Protein AF-A6UDT5-F1 (afdb_monomer)

Solvent-accessible surface area (backbone atoms only — not comparable to full-atom values): 10119 Å² total; per-residue (Å²): 142,90,83,60,66,71,62,52,51,50,54,52,50,53,48,33,50,73,78,36,48,69,54,39,49,34,38,75,71,57,76,37,90,40,71,69,57,43,32,36,77,68,66,78,37,82,77,81,50,72,66,55,51,50,54,51,51,57,72,69,46,52,72,70,55,48,50,53,51,51,54,52,34,47,76,67,65,74,41,80,73,76,78,70,84,71,73,94,81,80,89,90,75,83,79,81,76,78,54,48,64,87,46,26,65,33,73,68,44,45,53,51,53,49,50,51,26,63,76,70,71,49,51,48,30,52,53,29,44,78,59,74,43,71,61,70,17,64,60,54,46,38,28,67,72,69,65,3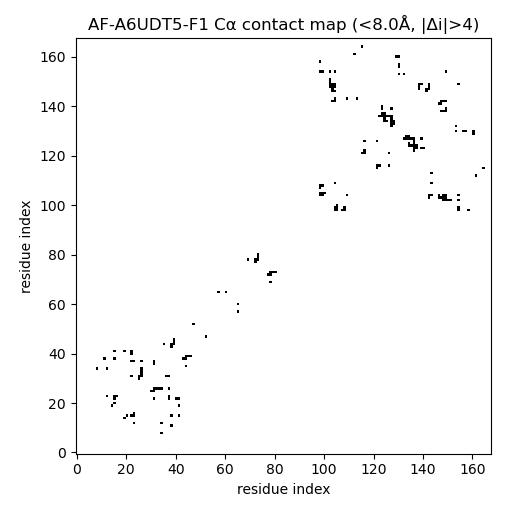4,71,53,57,67,70,57,53,55,38,47,56,58,48,48,62,77,59,66,87,124

Radius of gyration: 25.84 Å; Cα contacts (8 Å, |Δi|>4): 114; chains: 1; bounding box: 60×44×63 Å

Organism: Sinorhizobium medicae (strain WSM419) (NCBI:txid366394)

Secondary structure (DSSP, 8-state):
----HHHHHHHHHHHHHHH-HHHHHHHHTTSS--HHHHHHHTTSSPPPPHHHHHHHHHHHS-HHHHHHHHHHHHHTT-SPPP-----S---S-------EETTEE-HHHHHHHHHHHHHHT--HHHHHHHTTS-S--HHHHHHHHH-PPPPHHHHHHHHHHHHHHTT-

pLDDT: mean 85.22, std 15.84, range [37.41, 95.69]

Mean predicted aligned error: 16.84 Å

Nearest PDB structures (foldseek):
  9f9s-assembly1_CN  TM=4.632E-01  e=9.456E-02  Saccharomyces cerevisiae
  6zvh-assembly1_i  TM=5.725E-01  e=5.066E-01  Homo sapiens
  7o81-assembly1_AU  TM=5.029E-01  e=4.546E-01  Oryctolagus cuniculus
  4j1x-assembly2_C  TM=5.574E-01  e=4.924E+00  Streptomyces wedmorensis
  1zz9-assembly1_A-2  TM=4.878E-01  e=5.793E+00  Streptomyces wedmorensis

Foldseek 3Di:
DDDCPVVVLVVLLVVCCVPPVPLNVCVVVCVQVDSVSSCCVVVVDPDDDPVNVVVVVCVVDDPVRNVVVVVVCVVVVVDPPPPPPDDPDDDDDPDQDQQDDQQFGDPVNLVLVVVLCVVVVHDLLRLCVVLVHHSPSVQVVCRSPVRDGDDVSVSVSSSVVSVVSPPD

Sequence (168 aa):
MAKKTKSDDALYLQRLKAEFPEIHAALAAGKIPSLRQALVLAGLRPERSRLEKLKNSWAKAGDAERESFLTWLASKGALPAPAATFAPNAGLQPAKTPIASGRYLLPSTIVEIRAIMARRGLKPDDVMAELGFPTDGRPLARALTRNASLRLSVIAGLEDWLRRNAGE

Structure (mmCIF, N/CA/C/O backbone):
data_AF-A6UDT5-F1
#
_entry.id   AF-A6UDT5-F1
#
loop_
_atom_site.group_PDB
_atom_site.id
_atom_site.type_symbol
_atom_site.label_atom_id
_atom_site.label_alt_id
_atom_site.label_comp_id
_atom_site.label_asym_id
_atom_site.label_entity_id
_atom_site.label_seq_id
_atom_site.pdbx_PDB_ins_code
_atom_site.Cartn_x
_atom_site.Cartn_y
_atom_site.Cartn_z
_atom_site.occupancy
_atom_site.B_iso_or_equiv
_atom_site.auth_seq_id
_atom_site.auth_comp_id
_atom_site.auth_asym_id
_atom_site.auth_atom_id
_atom_site.pdbx_PDB_model_num
ATOM 1 N N . MET A 1 1 ? 18.681 4.567 3.722 1.00 39.94 1 MET A N 1
ATOM 2 C CA . MET A 1 1 ? 18.562 3.537 2.662 1.00 39.94 1 MET A CA 1
ATOM 3 C C . MET A 1 1 ? 19.050 4.141 1.350 1.00 39.94 1 MET A C 1
ATOM 5 O O . MET A 1 1 ? 18.543 5.202 1.031 1.00 39.94 1 MET A O 1
ATOM 9 N N . ALA A 1 2 ? 19.999 3.500 0.645 1.00 49.09 2 ALA A N 1
ATOM 10 C CA . ALA A 1 2 ? 20.397 3.699 -0.773 1.00 49.09 2 ALA A CA 1
ATOM 11 C C . ALA A 1 2 ? 21.911 3.918 -0.986 1.00 49.09 2 ALA A C 1
ATOM 13 O O . ALA A 1 2 ? 22.415 5.031 -0.888 1.00 49.09 2 ALA A O 1
ATOM 14 N N . LYS A 1 3 ? 22.620 2.845 -1.364 1.00 51.53 3 LYS A N 1
ATOM 15 C CA . LYS A 1 3 ? 23.936 2.899 -2.040 1.00 51.53 3 LYS A CA 1
ATOM 16 C C . LYS A 1 3 ? 24.083 1.871 -3.185 1.00 51.53 3 LYS A C 1
ATOM 18 O O . LYS A 1 3 ? 25.178 1.697 -3.699 1.00 51.53 3 LYS A O 1
ATOM 23 N N . LYS A 1 4 ? 23.005 1.193 -3.614 1.00 57.25 4 LYS A N 1
ATOM 24 C CA . LYS A 1 4 ? 23.079 0.098 -4.612 1.00 57.25 4 LYS A CA 1
ATOM 25 C C . LYS A 1 4 ? 22.983 0.528 -6.087 1.00 57.25 4 LYS A C 1
ATOM 27 O O . LYS A 1 4 ? 23.478 -0.187 -6.946 1.00 57.25 4 LYS A O 1
ATOM 32 N N . THR A 1 5 ? 22.452 1.715 -6.391 1.00 63.56 5 THR A N 1
ATOM 33 C CA . THR A 1 5 ? 22.103 2.115 -7.771 1.00 63.56 5 THR A CA 1
ATOM 34 C C . THR A 1 5 ? 23.290 2.145 -8.741 1.00 63.56 5 THR A C 1
ATOM 36 O O . THR A 1 5 ? 23.172 1.652 -9.855 1.00 63.56 5 THR A O 1
ATOM 39 N N . LYS A 1 6 ? 24.455 2.664 -8.320 1.00 68.38 6 LYS A N 1
ATOM 40 C CA . LYS A 1 6 ? 25.637 2.761 -9.200 1.00 68.38 6 LYS A CA 1
ATOM 41 C C . LYS A 1 6 ? 26.217 1.394 -9.583 1.00 68.38 6 LYS A C 1
ATOM 43 O O . LYS A 1 6 ? 26.712 1.242 -10.692 1.00 68.38 6 LYS A O 1
ATOM 48 N N . SER A 1 7 ? 26.159 0.420 -8.673 1.00 74.56 7 SER A N 1
ATOM 49 C CA . SER A 1 7 ? 26.689 -0.925 -8.919 1.00 74.56 7 SER A CA 1
ATOM 50 C C . SER A 1 7 ? 25.803 -1.703 -9.887 1.00 74.56 7 SER A C 1
ATOM 52 O O . SER A 1 7 ? 26.314 -2.361 -10.785 1.00 74.56 7 SER A O 1
ATOM 54 N N . ASP A 1 8 ? 24.481 -1.600 -9.729 1.00 80.81 8 ASP A N 1
ATOM 55 C CA . ASP A 1 8 ? 23.534 -2.247 -10.637 1.00 80.81 8 ASP A CA 1
ATOM 56 C C . ASP A 1 8 ? 23.635 -1.662 -12.050 1.00 80.81 8 ASP A C 1
ATOM 58 O O . ASP A 1 8 ? 23.688 -2.408 -13.025 1.00 80.81 8 ASP A O 1
ATOM 62 N N . ASP A 1 9 ? 23.720 -0.335 -12.178 1.00 86.00 9 ASP A N 1
ATOM 63 C CA . ASP A 1 9 ? 23.826 0.321 -13.485 1.00 86.00 9 ASP A CA 1
ATOM 64 C C . ASP A 1 9 ? 25.103 -0.093 -14.240 1.00 86.00 9 ASP A C 1
ATOM 66 O O . ASP A 1 9 ? 25.049 -0.303 -15.452 1.00 86.00 9 ASP A O 1
ATOM 70 N N . ALA A 1 10 ? 26.224 -0.299 -13.538 1.00 89.12 10 ALA A N 1
ATOM 71 C CA . ALA A 1 10 ? 27.464 -0.802 -14.134 1.00 89.12 10 ALA A CA 1
ATOM 72 C C . ALA A 1 10 ? 27.321 -2.237 -14.677 1.00 89.12 10 ALA A C 1
ATOM 74 O O . ALA A 1 10 ? 27.772 -2.519 -15.788 1.00 89.12 10 ALA A O 1
ATOM 75 N N . LEU A 1 11 ? 26.641 -3.124 -13.939 1.00 91.19 11 LEU A N 1
ATOM 76 C CA . LEU A 1 11 ? 26.353 -4.489 -14.396 1.00 91.19 11 LEU A CA 1
ATOM 77 C C . LEU A 1 11 ? 25.461 -4.483 -15.642 1.00 91.19 11 LEU A C 1
ATOM 79 O O . LEU A 1 11 ? 25.724 -5.197 -16.607 1.00 91.19 11 LEU A O 1
ATOM 83 N N . TYR A 1 12 ? 24.427 -3.641 -15.650 1.00 91.31 12 TYR A N 1
ATOM 84 C CA . TYR A 1 12 ? 23.545 -3.492 -16.804 1.00 91.31 12 TYR A CA 1
ATOM 85 C C . TYR A 1 12 ? 24.261 -2.897 -18.020 1.00 91.31 12 TYR A C 1
ATOM 87 O O . TYR A 1 12 ? 23.990 -3.328 -19.136 1.00 91.31 12 TYR A O 1
ATOM 95 N N . LEU A 1 13 ? 25.189 -1.958 -17.825 1.00 91.62 13 LEU A N 1
ATOM 96 C CA . LEU A 1 13 ? 26.024 -1.422 -18.903 1.00 91.62 13 LEU A CA 1
ATOM 97 C C . LEU A 1 13 ? 26.941 -2.490 -19.500 1.00 91.62 13 LEU A C 1
ATOM 99 O O . LEU A 1 13 ? 27.014 -2.610 -20.722 1.00 91.62 13 LEU A O 1
ATOM 103 N N . GLN A 1 14 ? 27.604 -3.288 -18.659 1.00 93.06 14 GLN A N 1
ATOM 104 C CA . GLN A 1 14 ? 28.454 -4.385 -19.124 1.00 93.06 14 GLN A CA 1
ATOM 105 C C . GLN A 1 14 ? 27.644 -5.404 -19.929 1.00 93.06 14 GLN A C 1
ATOM 107 O O . GLN A 1 14 ? 28.066 -5.827 -21.004 1.00 93.06 14 GLN A O 1
ATOM 112 N N . ARG A 1 15 ? 26.453 -5.749 -19.436 1.00 93.50 15 ARG A N 1
ATOM 113 C CA . ARG A 1 15 ? 25.555 -6.693 -20.096 1.00 93.50 15 ARG A CA 1
ATOM 114 C C . ARG A 1 15 ? 24.999 -6.146 -21.411 1.00 93.50 15 ARG A C 1
ATOM 116 O O . ARG A 1 15 ? 24.994 -6.855 -22.408 1.00 93.50 15 ARG A O 1
ATOM 123 N N . LEU A 1 16 ? 24.631 -4.863 -21.453 1.00 93.94 16 LEU A N 1
ATOM 124 C CA . LEU A 1 16 ? 24.210 -4.179 -22.678 1.00 93.94 16 LEU A CA 1
ATOM 125 C C . LEU A 1 16 ? 25.336 -4.157 -23.723 1.00 93.94 16 LEU A C 1
ATOM 127 O O . LEU A 1 16 ? 25.079 -4.392 -24.896 1.00 93.94 16 LEU A O 1
ATOM 131 N N . LYS A 1 17 ? 26.586 -3.930 -23.301 1.00 93.31 17 LYS A N 1
ATOM 132 C CA . LYS A 1 17 ? 27.757 -3.966 -24.188 1.00 93.31 17 LYS A CA 1
ATOM 133 C C . LYS A 1 17 ? 28.019 -5.365 -24.759 1.00 93.31 17 LYS A C 1
ATOM 135 O O . LYS A 1 17 ? 28.429 -5.465 -25.910 1.00 93.31 17 LYS A O 1
ATOM 140 N N . ALA A 1 18 ? 27.816 -6.413 -23.961 1.00 94.38 18 ALA A N 1
ATOM 141 C CA . ALA A 1 18 ? 28.076 -7.795 -24.359 1.00 94.38 18 ALA A CA 1
ATOM 142 C C . ALA A 1 18 ? 26.961 -8.391 -25.235 1.00 94.38 18 ALA A C 1
ATOM 144 O O . ALA A 1 18 ? 27.252 -9.023 -26.244 1.00 94.38 18 ALA A O 1
ATOM 145 N N . GLU A 1 19 ? 25.697 -8.189 -24.856 1.00 94.38 19 GLU A N 1
ATOM 146 C CA . GLU A 1 19 ? 24.541 -8.841 -25.489 1.00 94.38 19 GLU A CA 1
ATOM 147 C C . GLU A 1 19 ? 23.855 -7.956 -26.551 1.00 94.38 19 GLU A C 1
ATOM 149 O O . GLU A 1 19 ? 23.231 -8.480 -27.469 1.00 94.38 19 GLU A O 1
ATOM 154 N N . PHE A 1 20 ? 23.974 -6.622 -26.464 1.00 95.38 20 PHE A N 1
ATOM 155 C CA . PHE A 1 20 ? 23.274 -5.665 -27.342 1.00 95.38 20 PHE A CA 1
ATOM 156 C C . PHE A 1 20 ? 24.189 -4.509 -27.801 1.00 95.38 20 PHE A C 1
ATOM 158 O O . PHE A 1 20 ? 23.909 -3.337 -27.507 1.00 95.38 20 PHE A O 1
ATOM 165 N N . PRO A 1 21 ? 25.282 -4.802 -28.532 1.00 94.44 21 PRO A N 1
ATOM 166 C CA . PRO A 1 21 ? 26.309 -3.815 -28.874 1.00 94.44 21 PRO A CA 1
ATOM 167 C C . PRO A 1 21 ? 25.763 -2.611 -29.657 1.00 94.44 21 PRO A C 1
ATOM 169 O O . PRO A 1 21 ? 26.170 -1.482 -29.388 1.00 94.44 21 PRO A O 1
ATOM 172 N N . GLU A 1 22 ? 24.781 -2.816 -30.540 1.00 94.62 22 GLU A N 1
ATOM 173 C CA . GLU A 1 22 ? 24.122 -1.747 -31.308 1.00 94.62 22 GLU A CA 1
ATOM 174 C C . GLU A 1 22 ? 23.357 -0.758 -30.410 1.00 94.62 22 GLU A C 1
ATOM 176 O O . GLU A 1 22 ? 23.458 0.461 -30.564 1.00 94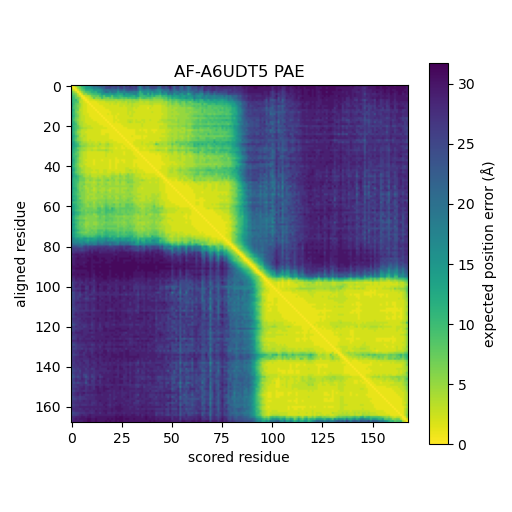.62 22 GLU A O 1
ATOM 181 N N . ILE A 1 23 ? 22.627 -1.269 -29.410 1.00 94.12 23 ILE A N 1
ATOM 182 C CA . ILE A 1 23 ? 21.878 -0.443 -28.451 1.00 94.12 23 ILE A CA 1
ATOM 183 C C . ILE A 1 23 ? 22.854 0.296 -27.527 1.00 94.12 23 ILE A C 1
ATOM 185 O O . ILE A 1 23 ? 22.654 1.474 -27.225 1.00 94.12 23 ILE A O 1
ATOM 189 N N . HIS A 1 24 ? 23.939 -0.363 -27.111 1.00 95.44 24 HIS A N 1
ATOM 190 C CA . HIS A 1 24 ? 25.007 0.276 -26.345 1.00 95.44 24 HIS A CA 1
ATOM 191 C C . HIS A 1 24 ? 25.693 1.400 -27.144 1.00 95.44 24 HIS A C 1
ATOM 193 O O . HIS A 1 24 ? 25.907 2.487 -26.607 1.00 95.44 24 HIS A O 1
ATOM 199 N N . ALA A 1 25 ? 25.995 1.183 -28.427 1.00 94.25 25 ALA A N 1
ATOM 200 C CA . ALA A 1 25 ? 26.570 2.202 -29.303 1.00 94.25 25 ALA A CA 1
ATOM 201 C C . ALA A 1 25 ? 25.614 3.390 -29.506 1.00 94.25 25 ALA A C 1
ATOM 203 O O . ALA A 1 25 ? 26.037 4.542 -29.428 1.00 94.25 25 ALA A O 1
ATOM 204 N N . ALA A 1 26 ? 24.313 3.135 -29.680 1.00 93.19 26 ALA A N 1
ATOM 205 C CA . ALA A 1 26 ? 23.297 4.182 -29.779 1.00 93.19 26 ALA A CA 1
ATOM 206 C C . ALA A 1 26 ? 23.134 4.991 -28.475 1.00 93.19 26 ALA A C 1
ATOM 208 O O . ALA A 1 26 ? 22.906 6.201 -28.533 1.00 93.19 26 ALA A O 1
ATOM 209 N N . LEU A 1 27 ? 23.284 4.355 -27.307 1.00 93.88 27 LEU A N 1
ATOM 210 C CA . LEU A 1 27 ? 23.343 5.038 -26.010 1.00 93.88 27 LEU A CA 1
ATOM 211 C C . LEU A 1 27 ? 24.605 5.905 -25.885 1.00 93.88 27 LEU A C 1
ATOM 213 O O . LEU A 1 27 ? 24.503 7.067 -25.502 1.00 93.88 27 LEU A O 1
ATOM 217 N N . ALA A 1 28 ? 25.778 5.374 -26.246 1.00 92.44 28 ALA A N 1
ATOM 218 C CA . ALA A 1 28 ? 27.046 6.108 -26.194 1.00 92.44 28 ALA A CA 1
ATOM 219 C C . ALA A 1 28 ? 27.079 7.302 -27.165 1.00 92.44 28 ALA A C 1
ATOM 221 O O . ALA A 1 28 ? 27.623 8.352 -26.837 1.00 92.44 28 ALA A O 1
ATOM 222 N N . ALA A 1 29 ? 26.441 7.165 -28.330 1.00 93.56 29 ALA A N 1
ATOM 223 C CA . ALA A 1 29 ? 26.276 8.233 -29.313 1.00 93.56 29 ALA A CA 1
ATOM 224 C C . ALA A 1 29 ? 25.193 9.265 -28.933 1.00 93.56 29 ALA A C 1
ATOM 226 O O . ALA A 1 29 ? 24.921 10.174 -29.714 1.00 93.56 29 ALA A O 1
ATOM 227 N N . GLY A 1 30 ? 24.520 9.108 -27.786 1.00 91.88 30 GLY A N 1
ATOM 228 C CA . GLY A 1 30 ? 23.462 10.012 -27.323 1.00 91.88 30 GLY A CA 1
ATOM 229 C C . GLY A 1 30 ? 22.130 9.900 -28.075 1.00 91.88 30 GLY A C 1
ATOM 230 O O . GLY A 1 30 ? 21.206 10.654 -27.782 1.00 91.88 30 GLY A O 1
ATOM 231 N N . LYS A 1 31 ? 21.987 8.949 -29.012 1.00 94.31 31 LYS A N 1
ATOM 232 C CA . LYS A 1 31 ? 20.724 8.692 -29.736 1.00 94.31 31 LYS A CA 1
ATOM 233 C C . LYS A 1 31 ? 19.651 8.118 -28.811 1.00 94.31 31 LYS A C 1
ATOM 235 O O . LYS A 1 31 ? 18.467 8.390 -28.990 1.00 94.31 31 LYS A O 1
ATOM 240 N N . ILE A 1 32 ? 20.061 7.322 -27.821 1.00 94.50 32 ILE A N 1
ATOM 241 C CA . ILE A 1 32 ? 19.193 6.881 -26.726 1.00 94.50 32 ILE A CA 1
ATOM 242 C C . ILE A 1 32 ? 19.489 7.770 -25.511 1.00 94.50 32 ILE A C 1
ATOM 244 O O . ILE A 1 32 ? 20.617 7.770 -25.026 1.00 94.50 32 ILE A O 1
ATOM 248 N N . PRO A 1 33 ? 18.501 8.501 -24.970 1.00 90.75 33 PRO A N 1
ATOM 249 C CA . PRO A 1 33 ? 18.750 9.565 -23.996 1.00 90.75 33 PRO A CA 1
ATOM 250 C C . PRO A 1 33 ? 19.029 9.065 -22.571 1.00 90.75 33 PRO A C 1
ATOM 252 O O . PRO A 1 33 ? 19.378 9.854 -21.697 1.00 90.75 33 PRO A O 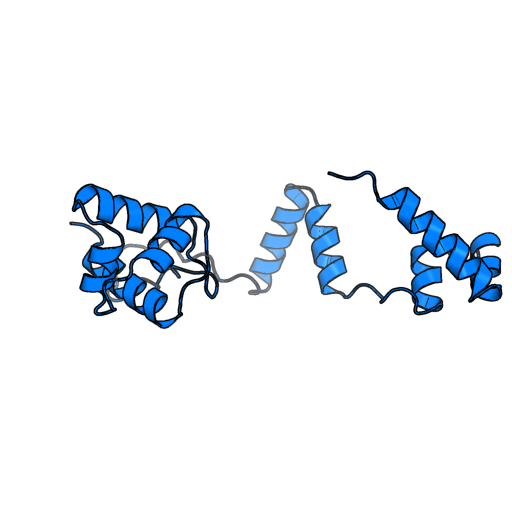1
ATOM 255 N N . SER A 1 34 ? 18.836 7.773 -22.278 1.00 92.50 34 SER A N 1
ATOM 256 C CA . SER A 1 34 ? 19.129 7.227 -20.948 1.00 92.50 34 SER A CA 1
ATOM 257 C C . SER A 1 34 ? 19.419 5.729 -20.959 1.00 92.50 34 SER A C 1
ATOM 259 O O . SER A 1 34 ? 18.831 4.972 -21.736 1.00 92.50 34 SER A O 1
ATOM 261 N N . LEU A 1 35 ? 20.238 5.279 -20.000 1.00 91.94 35 LEU A N 1
ATOM 262 C CA . LEU A 1 35 ? 20.498 3.855 -19.763 1.00 91.94 35 LEU A CA 1
ATOM 263 C C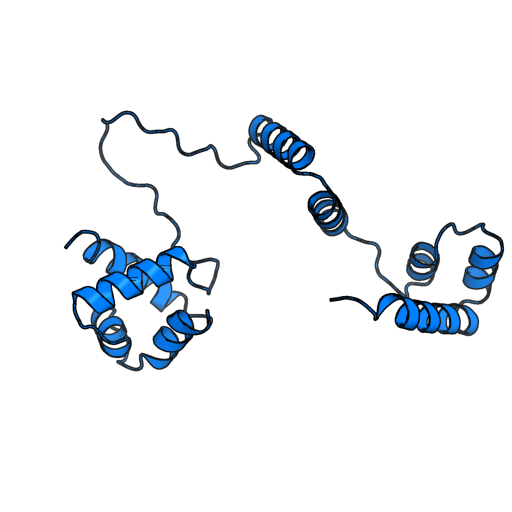 . LEU A 1 35 ? 19.196 3.074 -19.552 1.00 91.94 35 LEU A C 1
ATOM 265 O O . LEU A 1 35 ? 19.029 1.985 -20.084 1.00 91.94 35 LEU A O 1
ATOM 269 N N . ARG A 1 36 ? 18.224 3.640 -18.825 1.00 91.00 36 ARG A N 1
ATOM 270 C CA . ARG A 1 36 ? 16.933 2.974 -18.609 1.00 91.00 36 ARG A CA 1
ATOM 271 C C . ARG A 1 36 ? 16.214 2.687 -19.927 1.00 91.00 36 ARG A C 1
ATOM 273 O O . ARG A 1 36 ? 15.669 1.600 -20.071 1.00 91.00 36 ARG A O 1
ATOM 280 N N . GLN A 1 37 ? 16.199 3.639 -20.857 1.00 92.19 37 GLN A N 1
ATOM 281 C CA . GLN A 1 37 ? 15.550 3.452 -22.153 1.00 92.19 37 GLN A CA 1
ATOM 282 C C . GLN A 1 37 ? 16.285 2.417 -23.004 1.00 92.19 37 GLN A C 1
ATOM 284 O O . GLN A 1 37 ? 15.634 1.572 -23.608 1.00 92.19 37 GLN A O 1
ATOM 289 N N . ALA A 1 38 ? 17.618 2.415 -22.970 1.00 93.88 38 ALA A N 1
ATOM 290 C CA . ALA A 1 38 ? 18.421 1.381 -23.618 1.00 93.88 38 ALA A CA 1
ATOM 291 C C . ALA A 1 38 ? 18.091 -0.021 -23.075 1.00 93.88 38 ALA A C 1
ATOM 293 O O . ALA A 1 38 ? 17.902 -0.955 -23.845 1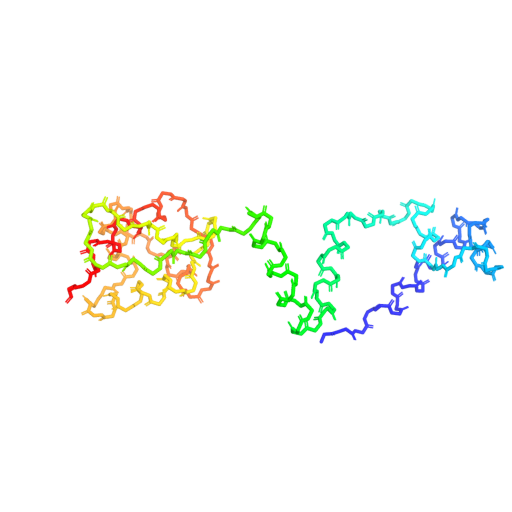.00 93.88 38 ALA A O 1
ATOM 294 N N . LEU A 1 39 ? 17.926 -0.159 -21.754 1.00 93.81 39 LEU A N 1
ATOM 295 C CA . LEU A 1 39 ? 17.553 -1.432 -21.127 1.00 93.81 39 LEU A CA 1
ATOM 296 C C . LEU A 1 39 ? 16.133 -1.893 -21.467 1.00 93.81 39 LEU A C 1
ATOM 298 O O . LEU A 1 39 ? 15.900 -3.095 -21.534 1.00 93.81 39 LEU A O 1
ATOM 302 N N . VAL A 1 40 ? 15.196 -0.964 -21.670 1.00 93.81 40 VAL A N 1
ATOM 303 C CA . VAL A 1 40 ? 13.838 -1.298 -22.126 1.00 93.81 40 VAL A CA 1
ATOM 304 C C . VAL A 1 40 ? 13.858 -1.756 -23.583 1.00 93.81 40 VAL A C 1
ATOM 306 O O . VAL A 1 40 ? 13.262 -2.780 -23.896 1.00 93.81 40 VAL A O 1
ATOM 309 N N . LEU A 1 41 ? 14.595 -1.057 -24.453 1.00 92.62 41 LEU A N 1
ATOM 310 C CA . LEU A 1 41 ? 14.763 -1.447 -25.858 1.00 92.62 41 LEU A CA 1
ATOM 311 C C . LEU A 1 41 ? 15.446 -2.813 -26.004 1.00 92.62 41 LEU A C 1
ATOM 313 O O . LEU A 1 41 ? 15.069 -3.594 -26.868 1.00 92.62 41 LEU A O 1
ATOM 317 N N . ALA A 1 42 ? 16.405 -3.118 -25.128 1.00 92.81 42 ALA A N 1
ATOM 318 C CA . ALA A 1 42 ? 17.077 -4.413 -25.072 1.00 92.81 42 ALA A CA 1
ATOM 319 C C . ALA A 1 42 ? 16.244 -5.519 -24.385 1.00 92.81 42 ALA A C 1
ATOM 321 O O . ALA A 1 42 ? 16.725 -6.636 -24.224 1.00 92.81 42 ALA A O 1
ATOM 322 N N . GLY A 1 43 ? 15.032 -5.222 -23.896 1.00 91.94 43 GLY A N 1
ATOM 323 C CA . GLY A 1 43 ? 14.195 -6.184 -23.165 1.00 91.94 43 GLY A CA 1
ATOM 324 C C . GLY A 1 43 ? 14.748 -6.610 -21.796 1.00 91.94 43 GLY A C 1
ATOM 325 O O . GLY A 1 43 ? 14.174 -7.473 -21.136 1.00 91.94 43 GLY A O 1
ATOM 326 N N . LEU A 1 44 ? 15.838 -5.994 -21.325 1.00 89.56 44 LEU A N 1
ATOM 327 C CA . LEU A 1 44 ? 16.486 -6.318 -20.049 1.00 89.56 44 LEU A CA 1
ATOM 328 C C . LEU A 1 44 ? 15.747 -5.731 -18.843 1.00 89.56 44 LEU A C 1
ATOM 330 O O . LEU A 1 44 ? 15.981 -6.146 -17.706 1.00 89.56 44 LEU A O 1
ATOM 334 N N . ARG A 1 45 ? 14.864 -4.753 -19.072 1.00 89.88 45 ARG A N 1
ATOM 335 C CA . ARG A 1 45 ? 13.927 -4.232 -18.073 1.00 89.88 45 ARG A CA 1
ATOM 336 C C . ARG A 1 45 ? 12.562 -3.953 -18.703 1.00 89.88 45 ARG A C 1
ATOM 338 O O . ARG A 1 45 ? 12.514 -3.418 -19.806 1.00 89.88 45 ARG A O 1
ATOM 345 N N . PRO A 1 46 ? 11.458 -4.204 -17.982 1.00 88.50 46 PRO A N 1
ATOM 346 C CA . PRO A 1 46 ? 10.137 -3.814 -18.452 1.00 88.50 46 PRO A CA 1
ATOM 347 C C . PRO A 1 46 ? 9.972 -2.288 -18.452 1.00 88.50 46 PRO A C 1
ATOM 349 O O . PRO A 1 46 ? 10.564 -1.567 -17.631 1.00 88.50 46 PRO A O 1
ATOM 352 N N . GLU A 1 47 ? 9.123 -1.785 -19.352 1.00 90.19 47 GLU A N 1
ATOM 353 C CA . GLU A 1 47 ? 8.675 -0.397 -19.279 1.00 90.19 47 GLU A CA 1
ATOM 354 C C . GLU A 1 47 ? 7.887 -0.179 -17.977 1.00 90.19 47 GLU A C 1
ATOM 356 O O . GLU A 1 47 ? 7.122 -1.037 -17.539 1.00 90.19 47 GLU A O 1
ATOM 361 N N . ARG A 1 48 ? 8.062 0.989 -17.343 1.00 89.06 48 ARG A N 1
ATOM 362 C CA . ARG A 1 48 ? 7.232 1.354 -16.189 1.00 89.06 48 ARG A CA 1
ATOM 363 C C . ARG A 1 48 ? 5.777 1.470 -16.614 1.00 89.06 48 ARG A C 1
ATOM 365 O O . ARG A 1 48 ? 5.446 2.287 -17.478 1.00 89.06 48 ARG A O 1
ATOM 372 N N . SER A 1 49 ? 4.919 0.764 -15.897 1.00 91.75 49 SER A N 1
ATOM 373 C CA . SER A 1 49 ? 3.477 0.929 -15.988 1.00 91.75 49 SER A CA 1
ATOM 374 C C . SER A 1 49 ? 3.053 2.359 -15.626 1.00 91.75 49 SER A C 1
ATOM 376 O O . SER A 1 49 ? 3.746 3.098 -14.915 1.00 91.75 49 SER A O 1
ATOM 378 N N . ARG A 1 50 ? 1.862 2.760 -16.089 1.00 90.69 50 ARG A N 1
ATOM 379 C CA . ARG A 1 50 ? 1.250 4.051 -15.728 1.00 90.69 50 ARG A CA 1
ATOM 380 C C . ARG A 1 50 ? 1.096 4.201 -14.211 1.00 90.69 50 ARG A C 1
ATOM 382 O O . ARG A 1 50 ? 1.366 5.275 -13.681 1.00 90.69 50 ARG A O 1
ATOM 389 N N . LEU A 1 51 ? 0.754 3.114 -13.515 1.00 88.94 51 LEU A N 1
ATOM 390 C CA . LEU A 1 51 ? 0.628 3.089 -12.059 1.00 88.94 51 LEU A CA 1
ATOM 391 C C . LEU A 1 51 ? 1.964 3.367 -11.357 1.00 88.94 51 LEU A C 1
ATOM 393 O O . LEU A 1 51 ? 2.015 4.155 -10.418 1.00 88.94 51 LEU A O 1
ATOM 397 N N . GLU A 1 52 ? 3.059 2.755 -11.807 1.00 88.75 52 GLU A N 1
ATOM 398 C CA . GLU A 1 52 ? 4.387 3.018 -11.238 1.00 88.75 52 GLU A CA 1
ATOM 399 C C . GLU A 1 52 ? 4.847 4.455 -11.489 1.00 88.75 52 GLU A C 1
ATOM 401 O O . GLU A 1 52 ? 5.462 5.063 -10.611 1.00 88.75 52 GLU A O 1
ATOM 406 N N . LYS A 1 53 ? 4.533 5.010 -12.668 1.00 93.00 53 LYS A N 1
ATOM 407 C CA . LYS A 1 53 ? 4.788 6.424 -12.977 1.00 93.00 53 LYS A CA 1
ATOM 408 C C . LYS A 1 53 ? 4.009 7.324 -12.006 1.00 93.00 53 LYS A C 1
ATOM 410 O O . LYS A 1 53 ? 4.623 8.187 -11.388 1.00 93.00 53 LYS A O 1
ATOM 415 N N . LEU A 1 54 ? 2.720 7.053 -11.775 1.00 92.19 54 LEU A N 1
ATOM 416 C CA . LEU A 1 54 ? 1.892 7.808 -10.826 1.00 92.19 54 LEU A CA 1
ATOM 417 C C . LEU A 1 54 ? 2.424 7.721 -9.388 1.00 92.19 54 LEU A C 1
ATOM 419 O O . LEU A 1 54 ? 2.584 8.747 -8.735 1.00 92.19 54 LEU A O 1
ATOM 423 N N . LYS A 1 55 ? 2.779 6.519 -8.913 1.00 92.75 55 LYS A N 1
ATOM 424 C CA . LYS A 1 55 ? 3.378 6.323 -7.580 1.00 92.75 55 LYS A CA 1
ATOM 425 C C . LYS A 1 55 ? 4.692 7.089 -7.424 1.00 92.75 55 LYS A C 1
ATOM 427 O O . LYS A 1 55 ? 4.941 7.669 -6.371 1.00 92.75 55 LYS A O 1
ATO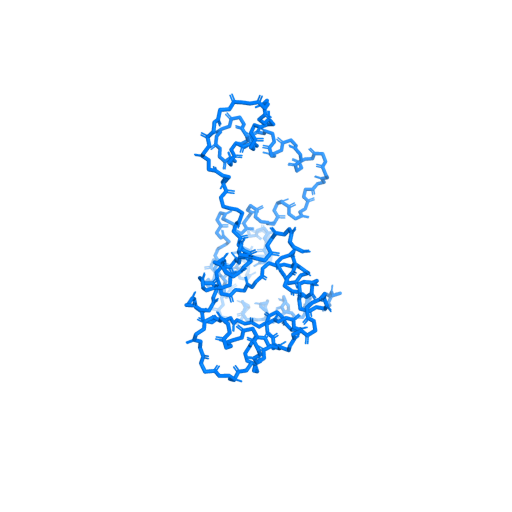M 432 N N . ASN A 1 56 ? 5.539 7.100 -8.458 1.00 90.88 56 ASN A N 1
ATOM 433 C CA . ASN A 1 56 ? 6.799 7.841 -8.415 1.00 90.88 56 ASN A CA 1
ATOM 434 C C . ASN A 1 56 ? 6.576 9.356 -8.396 1.00 90.88 56 ASN A C 1
ATOM 436 O O . ASN A 1 56 ? 7.232 10.035 -7.611 1.00 90.88 56 ASN A O 1
ATOM 440 N N . SER A 1 57 ? 5.659 9.867 -9.222 1.00 94.19 57 SER A N 1
ATOM 441 C CA . SER A 1 57 ? 5.298 11.286 -9.224 1.00 94.19 57 SER A CA 1
ATOM 442 C C . SER A 1 57 ? 4.698 11.706 -7.885 1.00 94.19 57 SER A C 1
ATOM 444 O O . SER A 1 57 ? 5.131 12.702 -7.324 1.00 94.19 57 SER A O 1
ATOM 446 N N . TRP A 1 58 ? 3.803 10.901 -7.307 1.00 94.62 58 TRP A N 1
ATOM 447 C CA . TRP A 1 58 ? 3.229 11.150 -5.982 1.00 94.62 58 TRP A CA 1
ATOM 448 C C . TRP A 1 58 ? 4.292 11.224 -4.877 1.00 94.62 58 TRP A C 1
ATOM 450 O O . TRP A 1 58 ? 4.284 12.132 -4.048 1.00 94.62 58 TRP A O 1
ATOM 460 N N . ALA A 1 59 ? 5.250 10.291 -4.881 1.00 92.94 59 ALA A N 1
ATOM 461 C CA . ALA A 1 59 ? 6.341 10.281 -3.909 1.00 92.94 59 ALA A CA 1
ATOM 462 C C . ALA A 1 59 ? 7.256 11.513 -4.027 1.00 92.94 59 ALA A C 1
ATOM 464 O O . ALA A 1 59 ? 7.815 11.943 -3.022 1.00 92.94 59 ALA A O 1
ATOM 465 N N . LYS A 1 60 ? 7.403 12.070 -5.235 1.00 91.94 60 LYS A N 1
ATOM 466 C CA . LYS A 1 60 ? 8.219 13.263 -5.505 1.00 91.94 60 LYS A CA 1
ATOM 467 C C . LYS A 1 60 ? 7.476 14.583 -5.318 1.00 91.94 60 LYS A C 1
ATOM 469 O O . LYS A 1 60 ? 8.140 15.591 -5.113 1.00 91.94 60 LYS A O 1
ATOM 474 N N . ALA A 1 61 ? 6.153 14.568 -5.420 1.00 93.31 61 ALA A N 1
ATOM 475 C CA . ALA A 1 61 ? 5.322 15.746 -5.246 1.00 93.31 61 ALA A CA 1
ATOM 476 C C . ALA A 1 61 ? 5.444 16.292 -3.816 1.00 93.31 61 ALA A C 1
ATOM 478 O O . ALA A 1 61 ? 5.486 15.512 -2.856 1.00 93.31 61 ALA A O 1
ATOM 479 N N . GLY A 1 62 ? 5.493 17.616 -3.693 1.00 91.94 62 GLY A N 1
ATOM 480 C CA . GLY A 1 62 ? 5.408 18.323 -2.419 1.00 91.94 62 GLY A CA 1
ATOM 481 C C . GLY A 1 62 ? 3.990 18.312 -1.847 1.00 91.94 62 GLY A C 1
ATOM 482 O O . GLY A 1 62 ? 3.037 17.889 -2.503 1.00 91.94 62 GLY A O 1
ATOM 483 N N . ASP A 1 63 ? 3.834 18.799 -0.618 1.00 89.88 63 ASP A N 1
ATOM 484 C CA . ASP A 1 63 ? 2.550 18.722 0.090 1.00 89.88 63 ASP A CA 1
ATOM 485 C C . ASP A 1 63 ? 1.436 19.509 -0.623 1.00 89.88 63 ASP A C 1
ATOM 487 O O 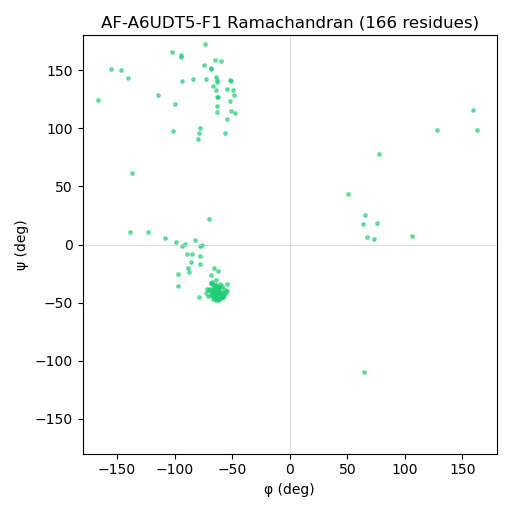. ASP A 1 63 ? 0.351 18.970 -0.831 1.00 89.88 63 ASP A O 1
ATOM 491 N N . ALA A 1 64 ? 1.732 20.713 -1.127 1.00 91.00 64 ALA A N 1
ATOM 492 C CA . ALA A 1 64 ? 0.776 21.526 -1.890 1.00 91.00 64 ALA A CA 1
ATOM 493 C C . ALA A 1 64 ? 0.332 20.864 -3.212 1.00 91.00 64 ALA A C 1
ATOM 495 O O . ALA A 1 64 ? -0.832 20.947 -3.612 1.00 91.00 64 ALA A O 1
ATOM 496 N N . GLU A 1 65 ? 1.248 20.176 -3.899 1.00 90.25 65 GLU A N 1
ATOM 497 C CA . GLU A 1 65 ? 0.947 19.461 -5.145 1.00 90.25 65 GLU A CA 1
ATOM 498 C C . GLU A 1 65 ? 0.076 18.229 -4.876 1.00 90.25 65 GLU A C 1
ATOM 500 O O . GLU A 1 65 ? -0.855 17.937 -5.630 1.00 90.25 65 GLU A O 1
ATOM 505 N N . ARG A 1 66 ? 0.349 17.519 -3.775 1.00 93.75 66 ARG A N 1
ATOM 506 C CA . ARG A 1 66 ? -0.459 16.378 -3.332 1.00 93.75 66 ARG A CA 1
ATOM 507 C C . ARG A 1 66 ? -1.867 16.808 -2.946 1.00 93.75 66 ARG A C 1
ATOM 509 O O . ARG A 1 66 ? -2.821 16.167 -3.378 1.00 93.75 66 ARG A O 1
ATOM 516 N N . GLU A 1 67 ? -2.004 17.887 -2.182 1.00 91.31 67 GLU A N 1
ATOM 517 C CA . GLU A 1 67 ? -3.304 18.440 -1.795 1.00 91.31 67 GLU A CA 1
ATOM 518 C C . GLU A 1 67 ? -4.114 18.874 -3.021 1.00 91.31 67 GLU A C 1
ATOM 520 O O . GLU A 1 67 ? -5.268 18.475 -3.182 1.00 91.31 67 GLU A O 1
ATOM 525 N N . SER A 1 68 ? -3.484 19.600 -3.946 1.00 93.12 68 SER A N 1
ATOM 526 C CA . SER A 1 68 ? -4.115 20.003 -5.207 1.00 93.12 68 SER A CA 1
ATOM 527 C C . SER A 1 68 ? -4.593 18.793 -6.017 1.00 93.12 68 SER A C 1
ATOM 529 O O . SER A 1 68 ? -5.702 18.794 -6.556 1.00 93.12 68 SER A O 1
ATOM 531 N N . PHE A 1 69 ? -3.789 17.726 -6.070 1.00 93.56 69 PHE A N 1
ATOM 532 C CA . PHE A 1 69 ? -4.158 16.489 -6.757 1.00 93.56 69 PHE A CA 1
ATOM 533 C C . PHE A 1 69 ? -5.328 15.762 -6.080 1.00 93.56 69 PHE A C 1
ATOM 535 O O . PHE A 1 69 ? -6.215 15.265 -6.773 1.00 93.56 69 PHE A O 1
ATOM 542 N N . LEU A 1 70 ? -5.374 15.719 -4.745 1.00 93.19 70 LEU A N 1
ATOM 543 C CA . LEU A 1 70 ? -6.501 15.141 -4.004 1.00 93.19 70 LEU A CA 1
ATOM 544 C C . LEU A 1 70 ? -7.787 15.948 -4.208 1.00 93.19 70 LEU A C 1
ATOM 546 O O . LEU A 1 70 ? -8.830 15.355 -4.471 1.00 93.19 70 LEU A O 1
ATOM 550 N N . THR A 1 71 ? -7.714 17.279 -4.178 1.00 91.06 71 THR A N 1
ATOM 551 C CA . THR A 1 71 ? -8.851 18.162 -4.492 1.00 91.06 71 THR A CA 1
ATOM 552 C C . THR A 1 71 ? -9.366 17.918 -5.909 1.00 91.06 71 THR A C 1
ATOM 554 O O . THR A 1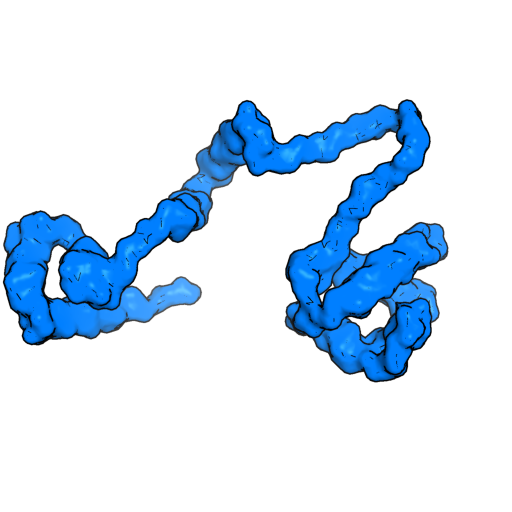 71 ? -10.571 17.773 -6.130 1.00 91.06 71 THR A O 1
ATOM 557 N N . TRP A 1 72 ? -8.458 17.786 -6.881 1.00 93.12 72 TRP A N 1
ATOM 558 C CA . TRP A 1 72 ? -8.832 17.417 -8.242 1.00 93.12 72 TRP A CA 1
ATOM 559 C C . TRP A 1 72 ? -9.501 16.034 -8.295 1.00 93.12 72 TRP A C 1
ATOM 561 O O . TRP A 1 72 ? -10.554 15.904 -8.918 1.00 93.12 72 TRP A O 1
ATOM 571 N N . LEU A 1 73 ? -8.978 15.017 -7.603 1.00 93.31 73 LEU A N 1
ATOM 572 C CA . LEU A 1 73 ? -9.612 13.692 -7.545 1.00 93.31 73 LEU A CA 1
ATOM 573 C C . LEU A 1 73 ? -11.005 13.724 -6.894 1.00 93.31 73 LEU A C 1
ATOM 575 O O . LEU A 1 73 ? -11.912 13.046 -7.381 1.00 93.31 73 LEU A O 1
ATOM 579 N N . ALA A 1 74 ? -11.198 14.525 -5.841 1.00 86.38 74 ALA A N 1
ATOM 580 C CA . ALA A 1 74 ? -12.504 14.740 -5.218 1.00 86.38 74 ALA A CA 1
ATOM 581 C C . ALA A 1 74 ? -13.503 15.339 -6.219 1.00 86.38 74 ALA A C 1
ATOM 583 O O . ALA A 1 74 ? -14.616 14.836 -6.350 1.00 86.38 74 ALA A O 1
ATOM 584 N N . SER A 1 75 ? -13.078 16.333 -7.011 1.00 86.75 75 SER A N 1
ATOM 585 C CA . SER A 1 75 ? -13.917 16.935 -8.063 1.00 86.75 75 SER A CA 1
ATOM 586 C C . SER A 1 75 ? -14.332 15.943 -9.159 1.00 86.75 75 SER A C 1
ATOM 588 O O . SER A 1 75 ? -15.324 16.152 -9.853 1.00 86.75 75 SER A O 1
ATOM 590 N N . LYS A 1 76 ? -13.572 14.853 -9.326 1.00 89.25 76 LYS A N 1
ATOM 591 C CA . LYS A 1 76 ? -13.864 13.769 -10.273 1.00 89.25 76 LYS A CA 1
ATOM 592 C C . LYS A 1 76 ? -14.699 12.638 -9.674 1.00 89.25 76 LYS A C 1
ATOM 594 O O . LYS A 1 76 ? -14.957 11.670 -10.380 1.00 89.25 76 LYS A O 1
ATOM 599 N N . GLY A 1 77 ? -15.085 12.723 -8.398 1.00 85.75 77 GLY A N 1
ATOM 600 C CA . GLY A 1 77 ? -15.759 11.626 -7.695 1.00 85.75 77 GLY A CA 1
ATOM 601 C C . GLY A 1 77 ? -14.893 10.367 -7.563 1.00 85.75 77 GLY A C 1
ATOM 602 O O . GLY A 1 77 ? -15.413 9.279 -7.342 1.00 85.75 77 GLY A O 1
ATOM 603 N N . ALA A 1 78 ? -13.573 10.498 -7.739 1.00 83.19 78 ALA A N 1
ATOM 604 C CA . ALA A 1 78 ? -12.622 9.389 -7.668 1.00 83.19 78 ALA A CA 1
ATOM 605 C C . ALA A 1 78 ? -12.150 9.115 -6.232 1.00 83.19 78 ALA A C 1
ATOM 607 O O . ALA A 1 78 ? -11.573 8.061 -5.959 1.00 83.19 78 ALA A O 1
ATOM 608 N N . LEU A 1 79 ? -12.382 10.062 -5.320 1.00 78.94 79 LEU A N 1
ATOM 609 C CA . LEU A 1 79 ? -12.261 9.835 -3.888 1.00 78.94 79 LEU A CA 1
ATOM 610 C C . LEU A 1 79 ? -13.633 9.461 -3.324 1.00 78.94 79 LEU A C 1
ATOM 612 O O . LEU A 1 79 ? -14.633 10.053 -3.741 1.00 78.94 79 LEU A O 1
ATOM 616 N N . PRO A 1 80 ? -13.697 8.513 -2.373 1.00 69.00 80 PRO A N 1
ATOM 617 C CA . PRO A 1 80 ? -14.909 8.325 -1.596 1.00 69.00 80 PRO A CA 1
ATOM 618 C C . PRO A 1 80 ? -15.272 9.673 -0.975 1.00 69.00 80 PRO A C 1
ATOM 620 O O . PRO A 1 80 ? -14.391 10.377 -0.471 1.00 69.00 80 PRO A O 1
ATOM 623 N N . ALA A 1 81 ? -16.550 10.049 -1.068 1.00 59.78 81 ALA A N 1
ATOM 624 C CA . ALA A 1 81 ? -17.026 11.285 -0.472 1.00 59.78 81 ALA A CA 1
ATOM 625 C C . ALA A 1 81 ? -16.537 11.336 0.984 1.00 59.78 81 ALA A C 1
ATOM 627 O O . ALA A 1 81 ? -16.653 10.316 1.680 1.00 59.78 81 ALA A O 1
ATOM 628 N N . PRO A 1 82 ? -15.967 12.466 1.452 1.00 51.19 82 PRO A N 1
ATOM 629 C CA . PRO A 1 82 ? -15.758 12.627 2.879 1.00 51.19 82 PRO A CA 1
ATOM 630 C C . PRO A 1 82 ? -17.114 12.351 3.516 1.00 51.19 82 PRO A C 1
ATOM 632 O O . PRO A 1 82 ? -18.114 12.925 3.075 1.00 51.19 82 PRO A O 1
ATOM 635 N N . ALA A 1 83 ? -17.162 11.390 4.444 1.00 45.38 83 ALA A N 1
ATOM 636 C CA . ALA A 1 83 ? -18.382 11.080 5.166 1.00 45.38 83 ALA A CA 1
ATOM 637 C C . ALA A 1 83 ? -18.935 12.419 5.640 1.00 45.38 83 ALA A C 1
ATOM 639 O O . ALA A 1 83 ? -18.250 13.127 6.383 1.00 45.38 83 ALA A O 1
ATOM 640 N N . ALA A 1 84 ? -20.092 12.807 5.098 1.00 41.69 84 ALA A N 1
ATOM 641 C CA . ALA A 1 84 ? -20.743 14.037 5.486 1.00 41.69 84 ALA A CA 1
ATOM 642 C C . ALA A 1 84 ? -20.752 14.041 7.011 1.00 41.69 84 ALA A C 1
ATOM 644 O O . ALA A 1 84 ? -21.110 13.036 7.628 1.00 41.69 84 ALA A O 1
ATOM 645 N N . THR A 1 85 ? -20.279 15.122 7.618 1.00 40.94 85 THR A N 1
ATOM 646 C CA . THR A 1 85 ? -20.498 15.383 9.032 1.00 40.94 85 THR A CA 1
ATOM 647 C C . THR A 1 85 ? -22.009 15.361 9.212 1.00 40.94 85 THR A C 1
ATOM 649 O O . THR A 1 85 ? -22.704 16.314 8.865 1.00 40.94 85 THR A O 1
ATOM 652 N N . PHE A 1 86 ? -22.530 14.205 9.620 1.00 37.41 86 PHE A N 1
ATOM 653 C CA . PHE A 1 86 ? -23.952 13.993 9.784 1.00 37.41 86 PHE A CA 1
ATOM 654 C C . PHE A 1 86 ? -24.410 14.953 10.874 1.00 37.41 86 PHE A C 1
ATOM 656 O O . PHE A 1 86 ? -24.016 14.837 12.036 1.00 37.41 86 PHE A O 1
ATOM 663 N N . ALA A 1 87 ? -25.241 15.914 10.477 1.00 39.72 87 ALA A N 1
ATOM 664 C CA . ALA A 1 87 ? -26.157 16.557 11.395 1.00 39.72 87 ALA A CA 1
ATOM 665 C C . ALA A 1 87 ? -26.935 15.459 12.154 1.00 39.72 87 ALA A C 1
ATOM 667 O O . ALA A 1 87 ? -27.287 14.432 11.557 1.00 39.72 87 ALA A O 1
ATOM 668 N N . PRO A 1 88 ? -27.191 15.626 13.460 1.00 48.62 88 PRO A N 1
ATOM 669 C CA . PRO A 1 88 ? -27.795 14.583 14.266 1.00 48.62 88 PRO A CA 1
ATOM 670 C C . PRO A 1 88 ? -29.300 14.571 13.995 1.00 48.62 88 PRO A C 1
ATOM 672 O O . PRO A 1 88 ? -30.025 15.386 14.550 1.00 48.62 88 PRO A O 1
ATOM 675 N N . ASN A 1 89 ? -29.758 13.701 13.093 1.00 46.25 89 ASN A N 1
ATOM 676 C CA . ASN A 1 89 ? -31.029 12.965 13.180 1.00 46.25 89 ASN A CA 1
ATOM 677 C C . ASN A 1 89 ? -31.438 12.400 11.817 1.00 46.25 89 ASN A C 1
ATOM 679 O O . ASN A 1 89 ? -32.079 13.072 11.017 1.00 46.25 89 ASN A O 1
ATOM 683 N N . ALA A 1 90 ? -31.140 11.124 11.609 1.00 37.47 90 ALA A N 1
ATOM 684 C CA . ALA A 1 90 ? -32.082 10.145 11.071 1.00 37.47 90 ALA A CA 1
ATOM 685 C C . ALA A 1 90 ? -31.461 8.764 11.311 1.00 37.47 90 ALA A C 1
ATOM 687 O O . ALA A 1 90 ? -30.297 8.531 10.993 1.00 37.47 90 ALA A O 1
ATOM 688 N N . GLY A 1 91 ? -32.201 7.890 11.985 1.00 40.06 91 GLY A N 1
ATOM 689 C CA . GLY A 1 91 ? -31.686 6.643 12.533 1.00 40.06 91 GLY A CA 1
ATOM 690 C C . GLY A 1 91 ? -31.209 5.610 11.505 1.00 40.06 91 GLY A C 1
ATOM 691 O O . GLY A 1 91 ? -31.676 5.554 10.372 1.00 40.06 91 GLY A O 1
ATOM 692 N N . LEU A 1 92 ? -30.353 4.727 12.032 1.00 42.91 92 LEU A N 1
ATOM 693 C CA . LEU A 1 92 ? -30.019 3.368 11.584 1.00 42.91 92 LEU A CA 1
ATOM 694 C C . LEU A 1 92 ? -29.068 3.192 10.385 1.00 42.91 92 LEU A C 1
ATOM 696 O O . LEU A 1 92 ? -29.455 2.764 9.305 1.00 42.91 92 LEU A O 1
ATOM 700 N N . GLN A 1 93 ? -27.772 3.362 10.656 1.00 40.91 93 GLN A N 1
ATOM 701 C CA . GLN A 1 93 ? -26.750 2.292 10.756 1.00 40.91 93 GLN A CA 1
ATOM 702 C C . GLN A 1 93 ? -25.377 2.960 10.547 1.00 40.91 93 GLN A C 1
ATOM 704 O O . GLN A 1 93 ? -25.138 3.504 9.468 1.00 40.91 93 GLN A O 1
ATOM 709 N N . PRO A 1 94 ? -24.466 2.971 11.539 1.00 44.66 94 PRO A N 1
ATOM 710 C CA . PRO A 1 94 ? -23.150 3.563 11.337 1.00 44.66 94 PRO A CA 1
ATOM 711 C C . PRO A 1 94 ? -22.417 2.792 10.237 1.00 44.66 94 PRO A C 1
ATOM 713 O O . PRO A 1 94 ? -22.305 1.564 10.290 1.00 44.66 94 PRO A O 1
ATOM 716 N N . ALA A 1 95 ? -21.940 3.521 9.225 1.00 47.09 95 ALA A N 1
ATOM 717 C CA . ALA A 1 95 ? -21.095 2.979 8.174 1.00 47.09 95 ALA A CA 1
ATOM 718 C C . ALA A 1 95 ? -19.930 2.217 8.823 1.00 47.09 95 ALA A C 1
ATOM 720 O O . ALA A 1 95 ? -19.127 2.808 9.546 1.00 47.09 95 ALA A O 1
ATOM 721 N N . LYS A 1 96 ? -19.887 0.895 8.608 1.00 60.59 96 LYS A N 1
ATOM 722 C CA . LYS A 1 96 ? -18.882 -0.009 9.176 1.00 60.59 96 LYS A CA 1
ATOM 723 C C . LYS A 1 96 ? -17.487 0.507 8.830 1.00 60.59 96 LYS A C 1
ATOM 725 O O . LYS A 1 96 ? -17.059 0.411 7.680 1.00 60.59 96 LYS A O 1
ATOM 730 N N . THR A 1 97 ? -16.771 1.040 9.813 1.00 69.25 97 THR A N 1
ATOM 731 C CA . THR A 1 97 ? -15.339 1.295 9.686 1.00 69.25 97 THR A CA 1
ATOM 732 C C . THR A 1 97 ? -14.642 -0.055 9.501 1.00 69.25 97 THR A C 1
ATOM 734 O O . THR A 1 97 ? -14.778 -0.930 10.357 1.00 69.25 97 THR A O 1
ATOM 737 N N . PRO A 1 98 ? -13.941 -0.282 8.376 1.00 82.25 98 PRO A N 1
ATOM 738 C CA . PRO A 1 98 ? -13.283 -1.559 8.136 1.00 82.25 98 PRO A CA 1
ATOM 739 C C . PRO A 1 98 ? -12.196 -1.769 9.189 1.00 82.25 98 PRO A C 1
ATOM 741 O O . PRO A 1 98 ? -11.402 -0.867 9.435 1.00 82.25 98 PRO A O 1
ATOM 744 N N . ILE A 1 99 ? -12.137 -2.955 9.799 1.00 89.38 99 ILE A N 1
ATOM 745 C CA . ILE A 1 99 ? -11.169 -3.242 10.872 1.00 89.38 99 ILE A CA 1
ATOM 746 C C . ILE A 1 99 ? -9.830 -3.799 10.349 1.00 89.38 99 ILE A C 1
ATOM 748 O O . ILE A 1 99 ? -8.868 -3.995 11.096 1.00 89.38 99 ILE A O 1
ATOM 752 N N . ALA A 1 100 ? -9.764 -4.114 9.053 1.00 91.00 100 ALA A N 1
ATOM 753 C CA . ALA A 1 100 ? -8.627 -4.771 8.423 1.00 91.00 100 ALA A CA 1
ATOM 754 C C . ALA A 1 100 ? -8.418 -4.308 6.975 1.00 91.00 100 ALA A C 1
ATOM 756 O O . ALA A 1 100 ? -9.365 -4.000 6.255 1.00 91.00 100 ALA A O 1
ATOM 757 N N . SER A 1 101 ? -7.159 -4.334 6.531 1.00 87.56 101 SER A N 1
ATOM 758 C CA . SER A 1 101 ? -6.779 -4.256 5.119 1.00 87.56 101 SER A CA 1
ATOM 759 C C . SER A 1 101 ? -6.429 -5.661 4.628 1.00 87.56 101 SER A C 1
ATOM 761 O O . SER A 1 101 ? -5.346 -6.200 4.889 1.00 87.56 101 SER A O 1
ATOM 763 N N . GLY A 1 102 ? -7.394 -6.313 3.976 1.00 88.69 102 GLY A N 1
ATOM 764 C CA . GLY A 1 102 ? -7.286 -7.714 3.578 1.00 88.69 102 GLY A CA 1
ATOM 765 C C . GLY A 1 102 ? -7.189 -8.642 4.791 1.00 88.69 102 GLY A C 1
ATOM 766 O O . GLY A 1 102 ? -8.160 -8.835 5.513 1.00 88.69 102 GLY A O 1
ATOM 767 N N . ARG A 1 103 ? -6.014 -9.244 5.008 1.00 93.06 103 ARG A N 1
ATOM 768 C CA . ARG A 1 103 ? -5.770 -10.198 6.110 1.00 93.06 103 ARG A CA 1
ATOM 769 C C . ARG A 1 103 ? -5.079 -9.583 7.325 1.00 93.06 103 ARG A C 1
ATOM 771 O O . ARG A 1 103 ? -4.751 -10.313 8.258 1.00 93.06 103 ARG A O 1
ATOM 778 N N . TYR A 1 104 ? -4.815 -8.285 7.295 1.00 93.94 104 TYR A N 1
ATOM 779 C CA . TYR A 1 104 ? -4.033 -7.584 8.306 1.00 93.94 104 TYR A CA 1
ATOM 780 C C . TYR A 1 104 ? -4.927 -6.595 9.038 1.00 93.94 104 TYR A C 1
ATOM 782 O O . TYR A 1 104 ? -5.618 -5.808 8.393 1.00 93.94 104 TYR A O 1
ATOM 790 N N . LEU A 1 105 ? -4.920 -6.638 10.370 1.00 92.50 105 LEU A N 1
ATOM 791 C CA . LEU A 1 105 ? -5.675 -5.686 11.182 1.00 92.50 105 LEU A CA 1
ATOM 792 C C . LEU A 1 105 ? -5.130 -4.273 10.967 1.00 92.50 105 LEU A C 1
ATOM 794 O O . LEU A 1 105 ? -3.923 -4.078 10.802 1.00 92.50 105 LEU A O 1
ATOM 798 N N . LEU A 1 106 ? -6.015 -3.279 10.976 1.00 92.00 106 LEU A N 1
ATOM 799 C CA . LEU A 1 106 ? -5.572 -1.892 10.971 1.00 92.00 106 LEU A CA 1
ATOM 800 C C . LEU A 1 106 ? -4.891 -1.547 12.306 1.00 92.00 106 LEU A C 1
ATOM 802 O O . LEU A 1 106 ? -5.264 -2.093 13.348 1.00 92.00 106 LEU A O 1
ATOM 806 N N . PRO A 1 107 ? -3.928 -0.607 12.316 1.00 88.69 107 PRO A N 1
ATOM 807 C CA . PRO A 1 107 ? -3.294 -0.165 13.556 1.00 88.69 107 PRO A CA 1
ATOM 808 C C . PRO A 1 107 ? -4.297 0.338 14.604 1.00 88.69 107 PRO A C 1
ATOM 810 O O . PRO A 1 107 ? -4.158 0.008 15.778 1.00 88.69 107 PRO A O 1
ATOM 813 N N . SER A 1 108 ? -5.333 1.074 14.185 1.00 89.19 108 SER A N 1
ATOM 814 C CA . SER A 1 108 ? -6.411 1.552 15.064 1.00 89.19 108 SER A CA 1
ATOM 815 C C . SER A 1 108 ? -7.181 0.401 15.713 1.00 89.19 108 SER A C 1
ATOM 817 O O . SER A 1 108 ? -7.387 0.398 16.922 1.00 89.19 108 SER A O 1
ATOM 819 N N . THR A 1 109 ? -7.522 -0.624 14.935 1.00 92.94 109 THR A N 1
ATOM 820 C CA . THR A 1 109 ? -8.197 -1.831 15.424 1.00 92.94 109 THR A CA 1
ATOM 821 C C . THR A 1 109 ? -7.346 -2.594 16.435 1.00 92.94 109 THR A C 1
ATOM 823 O O . THR A 1 109 ? -7.860 -3.073 17.440 1.00 92.94 109 THR A O 1
ATOM 826 N N . ILE A 1 110 ? -6.031 -2.697 16.215 1.00 94.00 110 ILE A N 1
ATOM 827 C CA . ILE A 1 110 ? -5.123 -3.337 17.180 1.00 94.00 110 ILE A CA 1
ATOM 828 C C . ILE A 1 110 ? -5.151 -2.595 18.523 1.00 94.00 110 ILE A C 1
ATOM 830 O O . ILE A 1 110 ? -5.164 -3.241 19.571 1.00 94.00 110 ILE A O 1
ATOM 834 N N . VAL A 1 111 ? -5.163 -1.258 18.501 1.00 93.06 111 VAL A N 1
ATOM 835 C CA . VAL A 1 111 ? -5.259 -0.433 19.716 1.00 93.06 111 VAL A CA 1
ATOM 836 C C . VAL A 1 111 ? -6.576 -0.696 20.446 1.00 93.06 111 VAL A C 1
ATOM 838 O O . VAL A 1 111 ? -6.563 -0.926 21.652 1.00 93.06 111 VAL A O 1
ATOM 841 N N . GLU A 1 112 ? -7.691 -0.736 19.721 1.00 93.12 112 GLU A N 1
ATOM 842 C CA . GLU A 1 112 ? -9.021 -0.967 20.288 1.00 93.12 112 GLU A CA 1
ATOM 843 C C . GLU A 1 112 ? -9.158 -2.360 20.920 1.00 93.12 112 GLU A C 1
ATOM 845 O O . GLU A 1 112 ? -9.556 -2.479 22.080 1.00 93.12 112 GLU A O 1
ATOM 850 N N . ILE A 1 113 ? -8.728 -3.412 20.211 1.00 94.12 113 ILE A N 1
ATOM 851 C CA . ILE A 1 113 ? -8.722 -4.782 20.746 1.00 94.12 113 ILE A CA 1
ATOM 852 C C . ILE A 1 113 ? -7.881 -4.843 22.026 1.00 94.12 113 ILE A C 1
ATOM 854 O O . ILE A 1 113 ? -8.315 -5.412 23.026 1.00 94.12 113 ILE A O 1
ATOM 858 N N . ARG A 1 114 ? -6.693 -4.222 22.032 1.00 95.44 114 ARG A N 1
ATOM 859 C CA . ARG A 1 114 ? -5.826 -4.181 23.219 1.00 95.44 114 ARG A CA 1
ATOM 860 C C . ARG A 1 114 ? -6.459 -3.430 24.383 1.00 95.44 114 ARG A C 1
ATOM 862 O O . ARG A 1 114 ? -6.292 -3.867 25.517 1.00 95.44 114 ARG A O 1
ATOM 869 N N . ALA A 1 115 ? -7.170 -2.337 24.122 1.00 93.75 115 ALA A N 1
ATOM 870 C CA . ALA A 1 115 ? -7.859 -1.575 25.155 1.00 93.75 115 ALA A CA 1
ATOM 871 C C . ALA A 1 115 ? -8.974 -2.404 25.809 1.00 93.75 115 ALA A C 1
ATOM 873 O O . ALA A 1 115 ? -9.028 -2.494 27.035 1.00 93.75 115 ALA A O 1
ATOM 874 N N . ILE A 1 116 ? -9.801 -3.084 25.007 1.00 94.75 116 ILE A N 1
ATOM 875 C CA . ILE A 1 116 ? -10.847 -3.985 25.514 1.00 94.75 116 ILE A CA 1
ATOM 876 C C . ILE A 1 116 ? -10.222 -5.135 26.311 1.00 94.75 116 ILE A C 1
ATOM 878 O O . ILE A 1 116 ? -10.662 -5.415 27.425 1.00 94.75 116 ILE A O 1
ATOM 882 N N . MET A 1 117 ? -9.171 -5.767 25.776 1.00 95.12 117 MET A N 1
ATOM 883 C CA . MET A 1 117 ? -8.456 -6.843 26.464 1.00 95.12 117 MET A CA 1
ATOM 884 C C . MET A 1 117 ? -7.885 -6.388 27.809 1.00 95.12 117 MET A C 1
ATOM 886 O O . MET A 1 117 ? -8.040 -7.093 28.797 1.00 95.12 117 MET A O 1
ATOM 890 N N . ALA A 1 118 ? -7.257 -5.211 27.871 1.00 94.94 118 ALA A N 1
ATOM 891 C CA . ALA A 1 118 ? -6.695 -4.676 29.108 1.00 94.94 118 ALA A CA 1
ATOM 892 C C . ALA A 1 118 ? -7.785 -4.359 30.141 1.00 94.94 118 ALA A C 1
ATOM 894 O O . ALA A 1 118 ? -7.659 -4.745 31.299 1.00 94.94 118 ALA A O 1
ATOM 895 N N . ARG A 1 119 ? -8.875 -3.715 29.711 1.00 93.06 119 ARG A N 1
ATOM 896 C CA . ARG A 1 119 ? -10.020 -3.367 30.564 1.00 93.06 119 ARG A CA 1
ATOM 897 C C . ARG A 1 119 ? -10.712 -4.600 31.149 1.00 93.06 119 ARG A C 1
ATOM 899 O O . ARG A 1 119 ? -11.084 -4.586 32.314 1.00 93.06 119 ARG A O 1
ATOM 906 N N . ARG A 1 120 ? -10.873 -5.661 30.351 1.00 93.69 120 ARG A N 1
ATOM 907 C CA . ARG A 1 120 ? -11.550 -6.906 30.757 1.00 93.69 120 ARG A CA 1
ATOM 908 C C . ARG A 1 120 ? -10.595 -7.986 31.286 1.00 93.69 120 ARG A C 1
ATOM 910 O O . ARG A 1 120 ? -11.048 -9.065 31.648 1.00 93.69 120 ARG A O 1
ATOM 917 N N . GLY A 1 121 ? -9.285 -7.729 31.316 1.00 93.88 121 GLY A N 1
ATOM 918 C CA . GLY A 1 121 ? -8.276 -8.709 31.734 1.00 93.88 121 GLY A CA 1
ATOM 919 C C . GLY A 1 121 ? -8.151 -9.935 30.816 1.00 93.88 121 GLY A C 1
ATOM 920 O O . GLY A 1 121 ? -7.727 -10.993 31.274 1.00 93.88 121 GLY A O 1
ATOM 921 N N . LEU A 1 122 ? -8.516 -9.811 29.536 1.00 94.94 122 LEU A N 1
ATOM 922 C CA . LEU A 1 122 ? -8.547 -10.919 28.577 1.00 94.94 122 LEU A CA 1
ATOM 923 C C . LEU A 1 122 ? -7.179 -11.180 27.943 1.00 94.94 122 LEU A C 1
ATOM 925 O O . LEU A 1 122 ? -6.451 -10.260 27.555 1.00 94.94 122 LEU A O 1
ATOM 929 N N . LYS A 1 123 ? -6.867 -12.458 27.733 1.00 95.31 123 LYS A N 1
ATOM 930 C CA . LYS A 1 123 ? -5.746 -12.922 26.911 1.00 95.31 123 LYS A CA 1
ATOM 931 C C . LYS A 1 123 ? -6.213 -13.214 25.479 1.00 95.31 123 LYS A C 1
ATOM 933 O O . LYS A 1 123 ? -7.407 -13.376 25.236 1.00 95.31 123 LYS A O 1
ATOM 938 N N . PRO A 1 124 ? -5.291 -13.307 24.498 1.00 95.25 124 PRO A N 1
ATOM 939 C CA . PRO A 1 124 ? -5.653 -13.663 23.124 1.00 95.25 124 PRO A CA 1
ATOM 940 C C . PRO A 1 124 ? -6.444 -14.975 23.019 1.00 95.25 124 PRO A C 1
ATOM 942 O O . PRO A 1 124 ? -7.323 -15.085 22.171 1.00 95.25 124 PRO A O 1
ATOM 945 N N . ASP A 1 125 ? -6.149 -15.945 23.885 1.00 95.44 125 ASP A N 1
ATOM 946 C CA . ASP A 1 125 ? -6.845 -17.234 23.938 1.00 95.44 125 ASP A CA 1
ATOM 947 C C . ASP A 1 125 ? -8.316 -17.055 24.358 1.00 95.44 125 ASP A C 1
ATOM 949 O O . ASP A 1 125 ? -9.203 -17.657 23.753 1.00 95.44 125 ASP A O 1
ATOM 953 N N . ASP A 1 126 ? -8.581 -16.161 25.319 1.00 95.19 126 ASP A N 1
ATOM 954 C CA . ASP A 1 126 ? -9.932 -15.833 25.794 1.00 95.19 126 ASP A CA 1
ATOM 955 C C . ASP A 1 126 ? -10.737 -15.115 24.707 1.00 95.19 126 ASP A C 1
ATOM 957 O O . ASP A 1 126 ? -11.899 -15.436 24.470 1.00 95.19 126 ASP A O 1
ATOM 961 N N . VAL A 1 127 ? -10.102 -14.193 23.973 1.00 95.12 127 VAL A N 1
ATOM 962 C CA . VAL A 1 127 ? -10.743 -13.535 22.825 1.00 95.12 127 VAL A CA 1
ATOM 963 C C . VAL A 1 127 ? -11.110 -14.572 21.764 1.00 95.12 127 VAL A C 1
ATOM 965 O O . VAL A 1 127 ? -12.236 -14.575 21.284 1.00 95.12 127 VAL A O 1
ATOM 968 N N . MET A 1 128 ? -10.208 -15.497 21.421 1.00 95.69 128 MET A N 1
ATOM 969 C CA . MET A 1 128 ? -10.521 -16.571 20.467 1.00 95.69 128 MET A CA 1
ATOM 970 C C . MET A 1 128 ? -11.676 -17.462 20.949 1.00 95.69 128 MET A C 1
ATOM 972 O O . MET A 1 128 ? -12.512 -17.848 20.128 1.00 95.69 128 MET A O 1
ATOM 976 N N . ALA A 1 129 ? -11.769 -17.723 22.257 1.00 94.12 129 ALA A N 1
ATOM 977 C CA . ALA A 1 129 ? -12.887 -18.443 22.861 1.00 94.12 129 ALA A CA 1
ATOM 978 C C . ALA A 1 129 ? -14.216 -17.679 22.716 1.00 94.12 129 ALA A C 1
ATOM 980 O O . ALA A 1 129 ? -15.211 -18.257 22.283 1.00 94.12 129 ALA A O 1
ATOM 981 N N . GLU A 1 130 ? -14.235 -16.370 22.995 1.00 93.31 130 GLU A N 1
ATOM 982 C CA . GLU A 1 130 ? -15.426 -15.510 22.845 1.00 93.31 130 GLU A CA 1
ATOM 983 C C . GLU A 1 130 ? -15.886 -15.348 21.384 1.00 93.31 130 GLU A C 1
ATOM 985 O O . GLU A 1 130 ? -17.039 -14.990 21.109 1.00 93.31 130 GLU A O 1
ATOM 990 N N . LEU A 1 131 ? -14.985 -15.610 20.436 1.00 92.19 131 LEU A N 1
ATOM 991 C CA . LEU A 1 131 ? -15.276 -15.684 19.007 1.00 92.19 131 LEU A CA 1
ATOM 992 C C . LEU A 1 131 ? -15.791 -17.061 18.554 1.00 92.19 131 LEU A C 1
ATOM 994 O O . LEU A 1 131 ? -16.187 -17.198 17.398 1.00 92.19 131 LEU A O 1
ATOM 998 N N . GLY A 1 132 ? -15.771 -18.077 19.421 1.00 90.81 132 GLY A N 1
ATOM 999 C CA . GLY A 1 132 ? -16.149 -19.451 19.079 1.00 90.81 132 GLY A CA 1
ATOM 1000 C C . GLY A 1 132 ? -15.091 -20.214 18.274 1.00 90.81 132 GLY A C 1
ATOM 1001 O O . GLY A 1 132 ? -15.406 -21.218 17.635 1.00 90.81 132 GLY A O 1
ATOM 1002 N N . PHE A 1 133 ? -13.837 -19.753 18.275 1.00 90.31 133 PHE A N 1
ATOM 1003 C CA . PHE A 1 133 ? -12.714 -20.475 17.676 1.00 90.31 133 PHE A CA 1
ATOM 1004 C C . PHE A 1 133 ? -11.978 -21.316 18.731 1.00 90.31 133 PHE A C 1
ATOM 1006 O O . PHE A 1 133 ? -12.094 -21.051 19.928 1.00 90.31 133 PHE A O 1
ATOM 1013 N N . PRO A 1 134 ? -11.181 -22.321 18.312 1.00 88.25 134 PRO A N 1
ATOM 1014 C CA . PRO A 1 134 ? -10.278 -23.011 19.225 1.00 88.25 134 PRO A CA 1
ATOM 1015 C C . PRO A 1 134 ? -9.411 -22.009 19.993 1.00 88.25 134 PRO A C 1
ATOM 1017 O O . PRO A 1 134 ? -8.932 -21.037 19.405 1.00 88.25 134 PRO A O 1
ATOM 1020 N N . THR A 1 135 ? -9.160 -22.280 21.274 1.00 85.38 135 THR A N 1
ATOM 1021 C CA . THR A 1 135 ? -8.433 -21.400 22.210 1.00 85.38 135 THR A CA 1
ATOM 1022 C C . THR A 1 135 ? -6.931 -21.265 21.919 1.00 85.38 135 THR A C 1
ATOM 1024 O O . THR A 1 135 ? -6.150 -20.882 22.784 1.00 85.38 135 THR A O 1
ATOM 1027 N N . ASP A 1 136 ? -6.500 -21.541 20.685 1.00 87.38 136 ASP A N 1
ATOM 1028 C CA . ASP A 1 136 ? -5.163 -21.205 20.208 1.00 87.38 136 ASP A CA 1
ATOM 1029 C C . ASP A 1 136 ? -5.111 -19.722 19.818 1.00 87.38 136 ASP A C 1
ATOM 1031 O O . ASP A 1 136 ? -5.371 -19.339 18.674 1.00 87.38 136 ASP A O 1
ATOM 1035 N N . GLY A 1 137 ? -4.756 -18.863 20.772 1.00 85.50 137 GLY A N 1
ATOM 1036 C CA . GLY A 1 137 ? -4.586 -17.431 20.554 1.00 85.50 137 GLY A CA 1
ATOM 1037 C C . GLY A 1 137 ? -3.232 -17.045 19.968 1.00 85.50 137 GLY A C 1
ATOM 1038 O O . GLY A 1 137 ? -2.990 -15.854 19.769 1.00 85.50 137 GLY A O 1
ATOM 1039 N N . ARG A 1 138 ? -2.339 -17.988 19.615 1.00 92.94 138 ARG A N 1
ATOM 1040 C CA .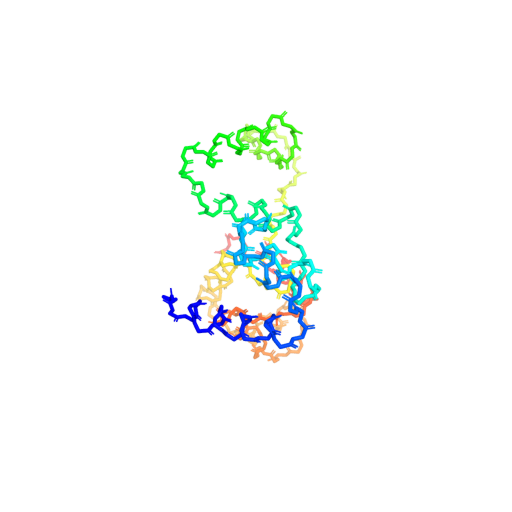 ARG A 1 138 ? -1.041 -17.657 18.984 1.00 92.94 138 ARG A CA 1
ATOM 1041 C C . ARG A 1 138 ? -1.188 -16.835 17.696 1.00 92.94 138 ARG A C 1
ATOM 1043 O O . ARG A 1 138 ? -0.409 -15.888 17.527 1.00 92.94 138 ARG A O 1
ATOM 1050 N N . PRO A 1 139 ? -2.132 -17.131 16.775 1.00 91.44 139 PRO A N 1
ATOM 1051 C CA . PRO A 1 139 ? -2.337 -16.315 15.580 1.00 91.44 139 PRO A CA 1
ATOM 1052 C C . PRO A 1 139 ? -2.775 -14.889 15.927 1.00 91.44 139 PRO A C 1
ATOM 1054 O O . PRO A 1 139 ? -2.216 -13.936 15.383 1.00 91.44 139 PRO A O 1
ATOM 1057 N N . LEU A 1 140 ? -3.706 -14.735 16.876 1.00 94.50 140 LEU A N 1
ATOM 1058 C CA . LEU A 1 140 ? -4.180 -13.428 17.335 1.00 94.50 140 LEU A CA 1
ATOM 1059 C C . LEU A 1 140 ? -3.065 -12.646 18.041 1.00 94.50 140 LEU A C 1
ATOM 1061 O O . LEU A 1 140 ? -2.820 -11.489 17.714 1.00 94.50 140 LEU A O 1
ATOM 1065 N N . ALA A 1 141 ? -2.302 -13.289 18.923 1.00 94.75 141 ALA A N 1
ATOM 1066 C CA . ALA A 1 141 ? -1.159 -12.683 19.599 1.00 94.75 141 ALA A CA 1
ATOM 1067 C C . ALA A 1 141 ? -0.112 -12.157 18.601 1.00 94.75 141 ALA A C 1
ATOM 1069 O O . ALA A 1 141 ? 0.396 -11.041 18.749 1.00 94.75 141 ALA A O 1
ATOM 1070 N N . ARG A 1 142 ? 0.194 -12.928 17.547 1.00 94.06 142 ARG A N 1
ATOM 1071 C CA . ARG A 1 142 ? 1.100 -12.499 16.468 1.00 94.06 142 ARG A CA 1
ATOM 1072 C C . ARG A 1 142 ? 0.519 -11.349 15.649 1.00 94.06 142 ARG A C 1
ATOM 1074 O O . ARG A 1 142 ? 1.268 -10.444 15.289 1.00 94.06 142 ARG A O 1
ATOM 1081 N N . ALA A 1 143 ? -0.783 -11.357 15.374 1.00 93.88 143 ALA A N 1
ATOM 1082 C CA . ALA A 1 143 ? -1.450 -10.259 14.680 1.00 93.88 143 ALA A CA 1
ATOM 1083 C C . ALA A 1 143 ? -1.370 -8.955 15.485 1.00 93.88 143 ALA A C 1
ATOM 1085 O O . ALA A 1 143 ? -0.963 -7.928 14.951 1.00 93.88 143 ALA A O 1
ATOM 1086 N N . LEU A 1 144 ? -1.630 -9.020 16.792 1.00 94.38 144 LEU A N 1
ATOM 1087 C CA . LEU A 1 144 ? -1.581 -7.860 17.681 1.00 94.38 144 LEU A CA 1
ATOM 1088 C C . LEU A 1 144 ? -0.161 -7.314 17.893 1.00 94.38 144 LEU A C 1
ATOM 1090 O O . LEU A 1 144 ? -0.000 -6.118 18.130 1.00 94.38 144 LEU A O 1
ATOM 1094 N N . THR A 1 145 ? 0.873 -8.163 17.887 1.00 91.94 145 THR A N 1
ATOM 1095 C CA . THR A 1 145 ? 2.261 -7.760 18.209 1.00 91.94 145 THR A CA 1
ATOM 1096 C C . THR A 1 145 ? 3.128 -7.471 16.991 1.00 91.94 145 THR A C 1
ATOM 1098 O O . THR A 1 145 ? 3.982 -6.593 17.047 1.00 91.94 145 THR A O 1
ATOM 1101 N N . ARG A 1 146 ? 2.948 -8.219 15.900 1.00 88.19 146 ARG A N 1
ATOM 1102 C CA . ARG A 1 146 ? 3.818 -8.178 14.715 1.00 88.19 146 ARG A CA 1
ATOM 1103 C C . ARG A 1 146 ? 3.060 -7.861 13.428 1.00 88.19 146 ARG A C 1
ATOM 1105 O O . ARG A 1 146 ? 3.627 -8.028 12.353 1.00 88.19 146 ARG A O 1
ATOM 1112 N N . ASN A 1 147 ? 1.793 -7.451 13.528 1.00 89.31 147 ASN A N 1
ATOM 1113 C CA . ASN A 1 147 ? 0.908 -7.232 12.383 1.00 89.31 147 ASN A CA 1
ATOM 1114 C C . ASN A 1 147 ? 0.886 -8.440 11.421 1.00 89.31 147 ASN A C 1
ATOM 1116 O O . ASN A 1 147 ? 1.025 -8.309 10.207 1.00 89.31 147 ASN A O 1
ATOM 1120 N N . ALA A 1 148 ? 0.807 -9.650 11.978 1.00 91.94 148 ALA A N 1
ATOM 1121 C CA . ALA A 1 148 ? 0.729 -10.879 11.196 1.00 91.94 148 ALA A CA 1
ATOM 1122 C C . ALA A 1 148 ? -0.659 -11.077 10.565 1.00 91.94 148 ALA A C 1
ATOM 1124 O O . ALA A 1 148 ? -1.672 -10.619 11.089 1.00 91.94 148 ALA A O 1
ATOM 1125 N N . SER A 1 149 ? -0.705 -11.822 9.460 1.00 92.81 149 SER A N 1
ATOM 1126 C CA . SER A 1 149 ? -1.960 -12.128 8.776 1.00 92.81 149 SER A CA 1
ATOM 1127 C C . SER A 1 149 ? -2.870 -13.027 9.619 1.00 92.81 149 SER A C 1
ATOM 1129 O O . SER A 1 149 ? -2.421 -14.061 10.122 1.00 92.81 149 SER A O 1
ATOM 1131 N N . LEU A 1 150 ? -4.161 -12.706 9.663 1.00 93.56 150 LEU A N 1
ATOM 1132 C CA . LEU A 1 150 ? -5.214 -13.535 10.249 1.00 93.56 150 LEU A CA 1
ATOM 1133 C C . LEU A 1 150 ? -6.030 -14.264 9.178 1.00 93.56 150 LEU A C 1
ATOM 1135 O O . LEU A 1 150 ? -5.943 -13.991 7.977 1.00 93.56 150 LEU A O 1
ATOM 1139 N N . ARG A 1 151 ? -6.801 -15.266 9.607 1.00 93.31 151 ARG A N 1
ATOM 1140 C CA . ARG A 1 151 ? -7.843 -15.882 8.774 1.00 93.31 151 ARG A CA 1
ATOM 1141 C C . ARG A 1 151 ? -9.014 -14.909 8.647 1.00 93.31 151 ARG A C 1
ATOM 1143 O O . ARG A 1 151 ? -9.365 -14.256 9.622 1.00 93.31 151 ARG A O 1
ATOM 1150 N N . LEU A 1 152 ? -9.635 -14.855 7.468 1.00 91.56 152 LEU A N 1
ATOM 1151 C CA . LEU A 1 152 ? -10.758 -13.944 7.211 1.00 91.56 152 LEU A CA 1
ATOM 1152 C C . LEU A 1 152 ? -11.950 -14.210 8.143 1.00 91.56 152 LEU A C 1
ATOM 1154 O O . LEU A 1 152 ? -12.590 -13.267 8.583 1.00 91.56 152 LEU A O 1
ATOM 1158 N N . SER A 1 153 ? -12.185 -15.470 8.523 1.00 91.88 153 SER A N 1
ATOM 1159 C CA . SER A 1 153 ? -13.216 -15.836 9.503 1.00 91.88 153 SER A CA 1
ATOM 1160 C C . SER A 1 153 ? -12.970 -15.226 10.888 1.00 91.88 153 SER A C 1
ATOM 1162 O O . SER A 1 153 ? -13.913 -14.818 11.553 1.00 91.88 153 SER A O 1
ATOM 1164 N N . VAL A 1 154 ? -11.706 -15.130 11.314 1.00 93.25 154 VAL A N 1
ATOM 1165 C CA . VAL A 1 154 ? -11.333 -14.512 12.597 1.00 93.25 154 VAL A CA 1
ATOM 1166 C C . VAL A 1 154 ? -11.505 -12.999 12.527 1.00 93.25 154 VAL A C 1
ATOM 1168 O O . VAL A 1 154 ? -11.970 -12.404 13.488 1.00 93.25 154 VAL A O 1
ATOM 1171 N N . ILE A 1 155 ? -11.185 -12.377 11.388 1.00 93.69 155 ILE A N 1
ATOM 1172 C CA . ILE A 1 155 ? -11.429 -10.943 11.169 1.00 93.69 155 ILE A CA 1
ATOM 1173 C C . ILE A 1 155 ? -12.933 -10.650 11.233 1.00 93.69 155 ILE A C 1
ATOM 1175 O O . ILE A 1 155 ? -13.334 -9.762 11.973 1.00 93.69 155 ILE A O 1
ATOM 1179 N N . ALA A 1 156 ? -13.765 -11.438 10.547 1.00 91.38 156 ALA A N 1
ATOM 1180 C CA . ALA A 1 156 ? -15.219 -11.292 10.620 1.00 91.38 156 ALA A CA 1
ATOM 1181 C C . ALA A 1 156 ? -15.741 -11.441 12.062 1.00 91.38 156 ALA A C 1
ATOM 1183 O O . ALA A 1 156 ? -16.498 -10.600 12.536 1.00 91.38 156 ALA A O 1
ATOM 1184 N N . GLY A 1 157 ? -15.264 -12.450 12.799 1.00 92.94 157 GLY A N 1
ATOM 1185 C CA . GLY A 1 157 ? -15.608 -12.609 14.213 1.00 92.94 157 GLY A CA 1
ATOM 1186 C C . GLY A 1 157 ? -15.175 -11.413 15.071 1.00 92.94 157 GLY A C 1
ATOM 1187 O O . GLY A 1 157 ? -15.936 -10.960 15.923 1.00 92.94 157 GLY A O 1
ATOM 1188 N N . LEU A 1 158 ? -13.976 -10.870 14.833 1.00 94.62 158 LEU A N 1
ATOM 1189 C CA . LEU A 1 158 ? -13.472 -9.689 15.536 1.00 94.62 158 LEU A CA 1
ATOM 1190 C C . LEU A 1 158 ? -14.312 -8.441 15.256 1.00 94.62 158 LEU A C 1
ATOM 1192 O O . LEU A 1 158 ? -14.497 -7.647 16.170 1.00 94.62 158 LEU A O 1
ATOM 1196 N N . GLU A 1 159 ? -14.861 -8.270 14.050 1.00 92.38 159 GLU A N 1
ATOM 1197 C CA . GLU A 1 159 ? -15.791 -7.167 13.771 1.00 92.38 159 GLU A CA 1
ATOM 1198 C C . GLU A 1 159 ? -17.030 -7.248 14.666 1.00 92.38 159 GLU A C 1
ATOM 1200 O O . GLU A 1 159 ? -17.462 -6.243 15.231 1.00 92.38 159 GLU A O 1
ATOM 1205 N N . ASP A 1 160 ? -17.608 -8.441 14.801 1.00 90.44 160 ASP A N 1
ATOM 1206 C CA . ASP A 1 160 ? -18.795 -8.670 15.625 1.00 90.44 160 ASP A CA 1
ATOM 1207 C C . ASP A 1 160 ? -18.477 -8.532 17.117 1.00 90.44 160 ASP A C 1
ATOM 1209 O O . ASP A 1 160 ? -19.276 -8.013 17.895 1.00 90.44 160 ASP A O 1
ATOM 1213 N N . TRP A 1 161 ? -17.301 -8.998 17.530 1.00 94.19 161 TRP A N 1
ATOM 1214 C CA . TRP A 1 161 ? -16.821 -8.898 18.902 1.00 94.19 161 TRP A CA 1
ATOM 1215 C C . TRP A 1 161 ? -16.514 -7.461 19.311 1.00 94.19 161 TRP A C 1
ATOM 1217 O O . TRP A 1 161 ? -16.946 -7.042 20.381 1.00 94.19 161 TRP A O 1
ATOM 1227 N N . LEU A 1 162 ? -15.859 -6.678 18.452 1.00 93.12 162 LEU A N 1
ATOM 1228 C CA . LEU A 1 162 ? -15.604 -5.259 18.697 1.00 93.12 162 LEU A CA 1
ATOM 1229 C C . LEU A 1 162 ? -16.908 -4.492 18.894 1.00 93.12 162 LEU A C 1
ATOM 1231 O O . LEU A 1 162 ? -17.029 -3.752 19.860 1.00 93.12 162 LEU A O 1
ATOM 1235 N N . ARG A 1 163 ? -17.928 -4.745 18.064 1.00 88.56 163 ARG A N 1
ATOM 1236 C CA . ARG A 1 163 ? -19.244 -4.110 18.237 1.00 88.56 163 ARG A CA 1
ATOM 1237 C C . ARG A 1 163 ? -19.916 -4.466 19.559 1.00 88.56 163 ARG A C 1
ATOM 1239 O O . ARG A 1 163 ? -20.541 -3.602 20.157 1.00 88.56 163 ARG A O 1
ATOM 1246 N N . ARG A 1 164 ? -19.780 -5.713 20.020 1.00 90.06 164 ARG A N 1
ATOM 1247 C CA . ARG A 1 164 ? -20.312 -6.153 21.322 1.00 90.06 164 ARG A CA 1
ATOM 1248 C C . ARG A 1 164 ? -19.592 -5.515 22.510 1.00 90.06 164 ARG A C 1
ATOM 1250 O O . ARG A 1 164 ? -20.189 -5.397 23.566 1.00 90.06 164 ARG A O 1
ATOM 1257 N N . ASN A 1 165 ? -18.333 -5.121 22.335 1.00 88.25 165 ASN A N 1
ATOM 1258 C CA . ASN A 1 165 ? -17.478 -4.580 23.396 1.00 88.25 165 ASN A CA 1
ATOM 1259 C C . ASN A 1 165 ? -17.217 -3.065 23.248 1.00 88.25 165 ASN A C 1
ATOM 1261 O O . ASN A 1 165 ? -16.406 -2.491 23.986 1.00 88.25 165 ASN A O 1
ATOM 1265 N N . ALA A 1 166 ? -17.869 -2.413 22.282 1.00 78.25 166 ALA A N 1
ATOM 1266 C CA . ALA A 1 166 ? -17.771 -0.982 22.056 1.00 78.25 166 ALA A CA 1
ATOM 1267 C C . ALA A 1 166 ? -18.639 -0.245 23.088 1.00 78.25 166 ALA A C 1
ATOM 1269 O O . ALA A 1 166 ? -19.850 -0.141 22.922 1.00 78.25 166 ALA A O 1
ATOM 1270 N N . GLY A 1 167 ? -18.009 0.278 24.144 1.00 64.69 167 GLY A N 1
ATOM 1271 C CA . GLY A 1 167 ? -18.656 1.191 25.096 1.00 64.69 167 GLY A CA 1
ATOM 1272 C C . GLY A 1 167 ? -19.021 0.641 26.481 1.00 64.69 167 GLY A C 1
ATOM 1273 O O . GLY A 1 167 ? -19.646 1.385 27.228 1.00 64.69 167 GLY A O 1
ATOM 1274 N N . GLU A 1 168 ? -18.623 -0.582 26.851 1.00 48.00 168 GLU A N 1
ATOM 1275 C CA . GLU A 1 168 ? -18.640 -1.063 28.257 1.00 48.00 168 GLU A CA 1
ATOM 1276 C C . GLU A 1 168 ? -17.340 -0.739 28.990 1.00 48.00 168 GLU A C 1
ATOM 1278 O O . GLU A 1 168 ? -17.358 -0.251 30.136 1.00 48.00 168 GLU A O 1
#